Protein AF-A0A0F8YX44-F1 (afdb_monomer)

Secondary structure (DSSP, 8-state):
-B-TTS-B------SSHHHHHHHHT-TT---HHHHHHHTT--B------SSHHHHHHHHHHHHHHH--HHHHHT--S-----------

Nearest PDB structures (foldseek):
  1yd6-assembly1_D  TM=9.343E-01  e=4.261E-08  [Bacillus] caldotenax
  1yd6-assembly1_B  TM=9.563E-01  e=2.164E-07  [Bacillus] caldotenax
  1yd2-assembly1_A  TM=9.281E-01  e=3.872E-04  Thermotoga maritima
  1yd3-assembly1_A  TM=9.311E-01  e=4.786E-04  Thermotoga maritima
  1yd5-assembly1_A  TM=9.272E-01  e=9.039E-04  Thermotoga maritima

Radius of gyration: 14.83 Å; Cα contacts (8 Å, |Δi|>4): 76; chains: 1; bounding box: 30×36×45 Å

Mean predicted aligned error: 7.14 Å

Organism: NCBI:txid412755

pLDDT: mean 85.61, std 12.72, range [47.97, 97.06]

Foldseek 3Di:
DAFPVRADQDFDFDPDPVVVVVVLVDPPPPDPLSVVVSVRDPDDDDDDDPDPVVRVVVRVVVCVVRVHNSCVVVDDPPDPDDDDDDDD

Structure (mmCIF, N/CA/C/O backbone):
data_AF-A0A0F8YX44-F1
#
_entry.id   AF-A0A0F8YX44-F1
#
loop_
_atom_site.group_PDB
_atom_site.id
_atom_site.type_symbol
_atom_site.label_atom_id
_atom_site.label_alt_id
_atom_site.label_comp_id
_atom_site.label_asym_id
_atom_site.label_entity_id
_atom_site.label_seq_id
_atom_site.pdbx_PDB_ins_code
_atom_site.Cartn_x
_atom_site.Cartn_y
_atom_site.Cartn_z
_atom_site.occupancy
_atom_site.B_iso_or_equiv
_atom_site.auth_seq_id
_atom_site.auth_comp_id
_atom_site.auth_asym_id
_atom_site.auth_atom_id
_atom_site.pdbx_PDB_model_num
ATOM 1 N N . MET A 1 1 ? -2.547 0.908 -4.689 1.00 93.56 1 MET A N 1
ATOM 2 C CA . MET A 1 1 ? -1.686 1.204 -5.854 1.00 93.56 1 MET A CA 1
ATOM 3 C C . MET A 1 1 ? -1.591 -0.054 -6.681 1.00 93.56 1 MET A C 1
ATOM 5 O O . MET A 1 1 ? -1.347 -1.116 -6.099 1.00 93.56 1 MET A O 1
ATOM 9 N N . LEU A 1 2 ? -1.820 0.081 -7.981 1.00 96.31 2 LEU A N 1
ATOM 10 C CA . LEU A 1 2 ? -1.950 -1.017 -8.930 1.00 96.31 2 LEU A CA 1
ATOM 11 C C . LEU A 1 2 ? -0.869 -0.929 -10.011 1.00 96.31 2 LEU A C 1
ATOM 13 O O . LEU A 1 2 ? -0.408 0.173 -10.321 1.00 96.31 2 LEU A O 1
ATOM 17 N N . ASP A 1 3 ? -0.450 -2.078 -10.536 1.00 96.12 3 ASP A N 1
ATOM 18 C CA . ASP A 1 3 ? 0.374 -2.155 -11.748 1.00 96.12 3 ASP A CA 1
ATOM 19 C C . ASP A 1 3 ? -0.487 -2.131 -13.021 1.00 96.12 3 ASP A C 1
ATOM 21 O O . ASP A 1 3 ? -1.691 -1.889 -12.963 1.00 96.12 3 ASP A O 1
ATOM 25 N N . SER A 1 4 ? 0.145 -2.316 -14.181 1.00 97.06 4 SER A N 1
ATOM 26 C CA . SER A 1 4 ? -0.520 -2.284 -15.490 1.00 97.06 4 SER A CA 1
ATOM 27 C C . SER A 1 4 ? -1.495 -3.439 -15.718 1.00 97.06 4 SER A C 1
ATOM 29 O O . SER A 1 4 ? -2.287 -3.369 -16.652 1.00 97.06 4 SER A O 1
ATOM 31 N N . ASP A 1 5 ? -1.428 -4.482 -14.888 1.00 96.69 5 ASP A N 1
ATOM 32 C CA . ASP A 1 5 ? -2.294 -5.660 -14.951 1.00 96.69 5 ASP A CA 1
ATOM 33 C C . ASP A 1 5 ? -3.418 -5.582 -13.894 1.00 96.69 5 ASP A C 1
ATOM 35 O O . ASP A 1 5 ? -3.975 -6.607 -13.495 1.00 96.69 5 ASP A O 1
ATOM 39 N N . ASP A 1 6 ? -3.7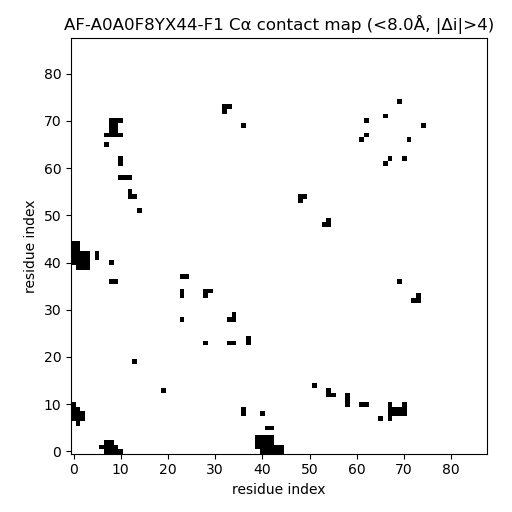12 -4.378 -13.382 1.00 95.81 6 ASP A N 1
ATOM 40 C CA . ASP A 1 6 ? -4.670 -4.105 -12.301 1.00 95.81 6 ASP A CA 1
ATOM 41 C C . ASP A 1 6 ? -4.386 -4.884 -11.002 1.00 95.81 6 ASP A C 1
ATOM 43 O O . ASP A 1 6 ? -5.265 -5.121 -10.163 1.00 95.81 6 ASP A O 1
ATOM 47 N N . LYS A 1 7 ? -3.132 -5.290 -10.774 1.00 96.44 7 LYS A N 1
ATOM 48 C CA . LYS A 1 7 ? -2.757 -6.030 -9.570 1.00 96.44 7 LYS A CA 1
ATOM 49 C C . LYS A 1 7 ? -2.328 -5.084 -8.462 1.00 96.44 7 LYS A C 1
ATOM 51 O O . LYS A 1 7 ? -1.504 -4.194 -8.644 1.00 96.44 7 LYS A O 1
ATOM 56 N N . VAL A 1 8 ? -2.817 -5.331 -7.246 1.00 96.56 8 VAL A N 1
ATOM 57 C CA . VAL A 1 8 ? -2.412 -4.562 -6.062 1.00 96.56 8 VAL A CA 1
ATOM 58 C C . VAL A 1 8 ? -0.942 -4.833 -5.728 1.00 96.56 8 VAL A C 1
ATOM 60 O O . VAL A 1 8 ? -0.579 -5.912 -5.255 1.00 96.56 8 VAL A O 1
ATOM 63 N N . ILE A 1 9 ? -0.098 -3.818 -5.912 1.00 95.56 9 ILE A N 1
ATOM 64 C CA . ILE A 1 9 ? 1.347 -3.896 -5.657 1.00 95.56 9 ILE A CA 1
ATOM 65 C C . ILE A 1 9 ? 1.769 -3.226 -4.345 1.00 95.56 9 ILE A C 1
ATOM 67 O O . ILE A 1 9 ? 2.778 -3.624 -3.753 1.00 95.56 9 ILE A O 1
ATOM 71 N N . TYR A 1 10 ? 0.981 -2.262 -3.855 1.00 94.69 10 TYR A N 1
ATOM 72 C CA . TYR A 1 10 ? 1.190 -1.601 -2.566 1.00 94.69 10 TYR A CA 1
ATOM 73 C C . TYR A 1 10 ? -0.116 -1.076 -1.950 1.00 94.69 10 TYR A C 1
ATOM 75 O O . TYR A 1 10 ? -0.971 -0.504 -2.639 1.00 94.69 10 TYR A O 1
ATOM 83 N N . VAL A 1 11 ? -0.226 -1.218 -0.630 1.00 94.38 11 VAL A N 1
ATOM 84 C CA . VAL A 1 11 ? -1.295 -0.702 0.233 1.00 94.38 11 VAL A CA 1
ATOM 85 C C . VAL A 1 11 ? -0.660 0.113 1.360 1.00 94.38 11 VAL A C 1
ATOM 87 O O . VAL A 1 11 ? 0.323 -0.316 1.961 1.00 94.38 11 VAL A O 1
ATOM 90 N N . GLY A 1 12 ? -1.223 1.278 1.675 1.00 92.25 12 GLY A N 1
ATOM 91 C CA . GLY A 1 12 ? -0.762 2.082 2.804 1.00 92.25 12 GLY A CA 1
ATOM 92 C C . GLY A 1 12 ? -1.841 3.018 3.336 1.00 92.25 12 GLY A C 1
ATOM 93 O O . GLY A 1 12 ? -2.661 3.513 2.566 1.00 92.25 12 GLY A O 1
ATOM 94 N N . LYS A 1 13 ? -1.811 3.310 4.637 1.00 92.62 13 LYS A N 1
ATOM 95 C CA . LYS A 1 13 ? -2.672 4.317 5.271 1.00 92.62 13 LYS A CA 1
ATOM 96 C C . LYS A 1 13 ? -2.046 5.714 5.278 1.00 92.62 13 LYS A C 1
ATOM 98 O O . LYS A 1 13 ? -0.823 5.884 5.250 1.00 92.62 13 LYS A O 1
ATOM 103 N N . ALA A 1 14 ? -2.885 6.741 5.402 1.00 91.25 14 ALA A N 1
ATOM 104 C CA . ALA A 1 14 ? -2.430 8.115 5.594 1.00 91.25 14 ALA A CA 1
ATOM 105 C C . ALA A 1 14 ? -3.445 8.967 6.359 1.00 91.25 14 ALA A C 1
ATOM 107 O O . ALA A 1 14 ? -4.628 8.938 6.049 1.00 91.25 14 ALA A O 1
ATOM 108 N N . LYS A 1 15 ? -2.958 9.817 7.276 1.00 89.75 15 LYS A N 1
ATOM 109 C CA . LYS A 1 15 ? -3.768 10.902 7.8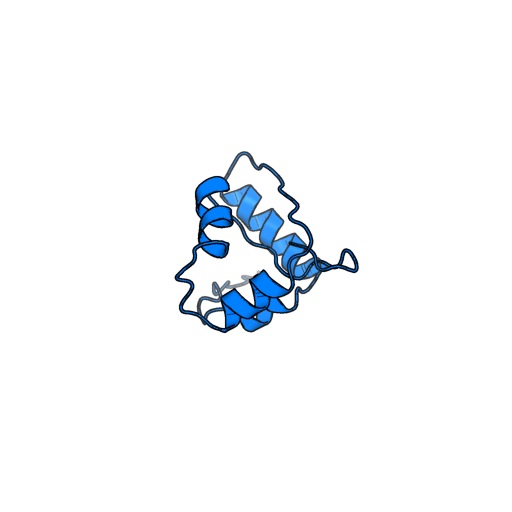68 1.00 89.75 15 LYS A CA 1
ATOM 110 C C . LYS A 1 15 ? -4.088 12.002 6.851 1.00 89.75 15 LYS A C 1
ATOM 112 O O . LYS A 1 15 ? -5.107 12.669 6.933 1.00 89.75 15 LYS A O 1
ATOM 117 N N . ASN A 1 16 ? -3.176 12.222 5.901 1.00 90.62 16 ASN A N 1
ATOM 118 C CA . ASN A 1 16 ? -3.335 13.188 4.821 1.00 90.62 16 ASN A CA 1
ATOM 119 C C . ASN A 1 16 ? -2.931 12.531 3.499 1.00 90.62 16 ASN A C 1
ATOM 121 O O . ASN A 1 16 ? -1.740 12.390 3.203 1.00 90.62 16 ASN A O 1
ATOM 125 N N . LEU A 1 17 ? -3.936 12.122 2.723 1.00 88.19 17 LEU A N 1
ATOM 126 C CA . LEU A 1 17 ? -3.760 11.417 1.453 1.00 88.19 17 LEU A CA 1
ATOM 127 C C . LEU A 1 17 ? -2.959 12.244 0.446 1.00 88.19 17 LEU A C 1
ATOM 129 O O . LEU A 1 17 ? -2.020 11.722 -0.148 1.00 88.19 17 LEU A O 1
ATOM 133 N N . LYS A 1 18 ? -3.240 13.549 0.330 1.00 89.00 18 LYS A N 1
ATOM 134 C CA . LYS A 1 18 ? -2.514 14.447 -0.580 1.00 89.00 18 LYS A CA 1
ATOM 135 C C . LYS A 1 18 ? -1.017 14.448 -0.276 1.00 89.00 18 LYS A C 1
ATOM 137 O O . LYS A 1 18 ? -0.213 14.173 -1.156 1.00 89.00 18 LYS A O 1
ATOM 142 N N . LYS A 1 19 ? -0.629 14.682 0.983 1.00 88.56 19 LYS A N 1
ATOM 143 C CA . LYS A 1 19 ? 0.788 14.658 1.389 1.00 88.56 19 LYS A CA 1
ATOM 144 C C . LYS A 1 19 ? 1.429 13.288 1.151 1.00 88.56 19 LYS A C 1
ATOM 146 O O . LYS A 1 19 ? 2.570 13.242 0.698 1.00 88.56 19 LYS A O 1
ATOM 151 N N . ARG A 1 20 ? 0.711 12.196 1.442 1.00 89.06 20 ARG A N 1
ATOM 152 C CA . ARG A 1 20 ? 1.198 10.821 1.256 1.00 89.06 20 ARG A CA 1
ATOM 153 C C . ARG A 1 20 ? 1.474 10.534 -0.216 1.00 89.06 20 ARG A C 1
ATOM 155 O O . ARG A 1 20 ? 2.604 10.206 -0.555 1.00 89.06 20 ARG A O 1
ATOM 162 N N . VAL A 1 21 ? 0.479 10.716 -1.078 1.00 87.75 21 VAL A N 1
ATOM 163 C CA . VAL A 1 21 ? 0.593 10.446 -2.516 1.00 87.75 21 VAL A CA 1
ATOM 164 C C . VAL A 1 21 ? 1.652 11.351 -3.140 1.00 87.75 21 VAL A C 1
ATOM 166 O O . VAL A 1 21 ? 2.582 10.853 -3.763 1.00 87.75 21 VAL A O 1
ATOM 169 N N . SER A 1 22 ? 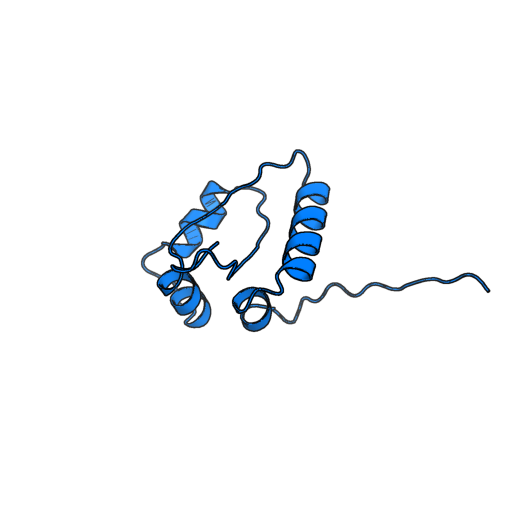1.612 12.663 -2.875 1.00 88.81 22 SER A N 1
ATOM 170 C CA . SER A 1 22 ? 2.599 13.603 -3.420 1.00 88.81 22 SER A CA 1
ATOM 171 C C . SER A 1 22 ? 4.039 13.298 -3.005 1.00 88.81 22 SER A C 1
ATOM 173 O O . SER A 1 22 ? 4.951 13.733 -3.695 1.00 88.81 22 SER A O 1
ATOM 175 N N . SER A 1 23 ? 4.277 12.595 -1.891 1.00 85.25 23 SER A N 1
ATOM 176 C CA . SER A 1 23 ? 5.640 12.254 -1.459 1.00 85.25 23 SER A CA 1
ATOM 177 C C . SER A 1 23 ? 6.327 11.230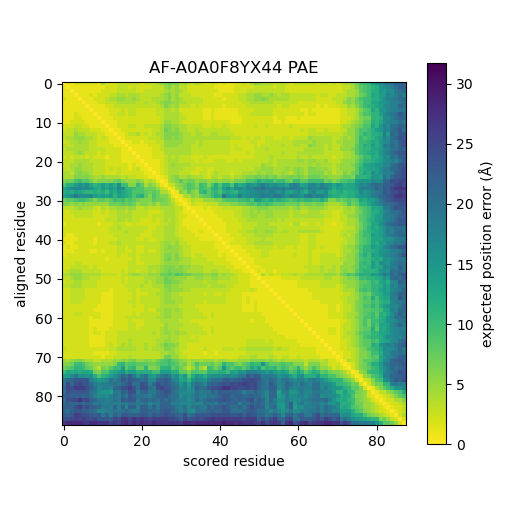 -2.367 1.00 85.25 23 SER A C 1
ATOM 179 O O . SER A 1 23 ? 7.541 11.305 -2.531 1.00 85.25 23 SER A O 1
ATOM 181 N N . TYR A 1 24 ? 5.556 10.344 -3.007 1.00 84.19 24 TYR A N 1
ATOM 182 C CA . TYR A 1 24 ? 6.069 9.338 -3.939 1.00 84.19 24 TYR A CA 1
ATOM 183 C C . TYR A 1 24 ? 6.518 9.943 -5.274 1.00 84.19 24 TYR A C 1
ATOM 185 O O . TYR A 1 24 ? 7.458 9.450 -5.884 1.00 84.19 24 TYR A O 1
ATOM 193 N N . PHE A 1 25 ? 5.897 11.044 -5.700 1.00 81.00 25 PHE A N 1
ATOM 194 C CA . PHE A 1 25 ? 6.140 11.670 -7.006 1.00 81.00 25 PHE A CA 1
ATOM 195 C C . PHE A 1 25 ? 7.070 12.889 -6.945 1.00 81.00 25 PHE A C 1
ATOM 197 O O . PHE A 1 25 ? 7.088 13.716 -7.855 1.00 81.00 25 PHE A O 1
ATOM 204 N N . ARG A 1 26 ? 7.835 13.047 -5.859 1.00 82.75 26 ARG A N 1
ATOM 205 C CA . ARG A 1 26 ? 8.850 14.106 -5.773 1.00 82.75 26 ARG A CA 1
ATOM 206 C C . ARG A 1 26 ? 10.066 13.735 -6.618 1.00 82.75 26 ARG A C 1
ATOM 208 O O . ARG A 1 26 ? 10.477 12.583 -6.653 1.00 82.75 26 ARG A O 1
ATOM 215 N N . SER A 1 27 ? 10.701 14.733 -7.218 1.00 66.75 27 SER A N 1
ATOM 216 C CA . SER A 1 27 ? 11.920 14.570 -8.022 1.00 66.75 27 SER A CA 1
ATOM 217 C C . SER A 1 27 ? 13.114 14.003 -7.236 1.00 66.75 27 SER A C 1
ATOM 219 O O . SER A 1 27 ? 13.948 13.313 -7.810 1.00 66.75 27 SER A O 1
ATOM 221 N N . ASN A 1 28 ? 13.171 14.222 -5.916 1.00 70.12 28 ASN A N 1
ATOM 222 C CA . ASN A 1 28 ? 14.292 13.818 -5.053 1.00 70.12 28 ASN A CA 1
ATOM 223 C C . ASN A 1 28 ? 13.989 12.584 -4.177 1.00 70.12 28 ASN A C 1
ATOM 225 O O . ASN A 1 28 ? 14.300 12.578 -2.985 1.00 70.12 28 ASN A O 1
ATOM 229 N N . VAL A 1 29 ? 13.366 11.531 -4.720 1.00 70.88 29 VAL A N 1
ATOM 230 C CA . VAL A 1 29 ? 13.221 10.259 -3.983 1.00 70.88 29 VAL A CA 1
ATOM 231 C C . VAL A 1 29 ? 14.573 9.540 -3.951 1.00 70.88 29 VAL A C 1
ATOM 233 O O . VAL A 1 29 ? 15.005 8.955 -4.944 1.00 70.88 29 VAL A O 1
ATOM 236 N N . THR A 1 30 ? 15.252 9.582 -2.803 1.00 69.25 30 THR A N 1
ATOM 237 C CA . THR A 1 30 ? 16.592 9.001 -2.602 1.00 69.25 30 THR A CA 1
ATOM 238 C C . THR A 1 30 ? 16.576 7.476 -2.469 1.00 69.25 30 THR A C 1
ATOM 240 O O . THR A 1 30 ? 17.530 6.820 -2.891 1.00 69.25 30 THR A O 1
ATOM 243 N N . ASP A 1 31 ? 15.477 6.891 -1.988 1.00 80.56 31 ASP A N 1
ATOM 244 C CA . ASP A 1 31 ? 15.340 5.444 -1.796 1.00 80.56 31 ASP A CA 1
ATOM 245 C C . ASP A 1 31 ? 15.040 4.690 -3.108 1.00 80.56 31 ASP A C 1
ATOM 247 O O . ASP A 1 31 ? 14.031 4.922 -3.780 1.00 80.56 31 ASP A O 1
ATOM 251 N N . GLY A 1 32 ? 15.915 3.742 -3.459 1.00 83.44 32 GLY A N 1
ATOM 252 C CA . GLY A 1 32 ? 15.788 2.917 -4.662 1.00 83.44 32 GLY A CA 1
ATOM 253 C C . GLY A 1 32 ? 14.563 2.004 -4.658 1.00 83.44 32 GLY A C 1
ATOM 254 O O . GLY A 1 32 ? 13.967 1.797 -5.715 1.00 83.44 32 GLY A O 1
ATOM 255 N N . LYS A 1 33 ? 14.131 1.512 -3.488 1.00 83.31 33 LYS A N 1
ATOM 256 C CA . LYS A 1 33 ? 12.932 0.664 -3.393 1.00 83.31 33 LYS A CA 1
ATOM 257 C C . LYS A 1 33 ? 11.667 1.468 -3.679 1.00 83.31 33 LYS A C 1
ATOM 259 O O . LYS A 1 33 ? 10.795 1.005 -4.410 1.00 83.31 33 LYS A O 1
ATOM 264 N N . THR A 1 34 ? 11.595 2.689 -3.155 1.00 85.31 34 THR A N 1
ATOM 265 C CA . THR A 1 34 ? 10.497 3.620 -3.438 1.00 85.31 34 THR A CA 1
ATOM 266 C C . THR A 1 34 ? 10.463 4.014 -4.916 1.00 85.31 34 THR A C 1
ATOM 268 O O . THR A 1 34 ? 9.389 3.998 -5.510 1.00 85.31 34 THR A O 1
ATOM 271 N N . ARG A 1 35 ? 11.613 4.284 -5.555 1.00 87.75 35 ARG A N 1
ATOM 272 C CA . ARG A 1 35 ? 11.649 4.531 -7.012 1.00 87.75 35 ARG A CA 1
ATOM 273 C C . ARG A 1 35 ? 11.129 3.338 -7.814 1.00 87.75 35 ARG A C 1
ATOM 275 O O . ARG A 1 35 ? 10.338 3.531 -8.729 1.00 87.75 35 ARG A O 1
ATOM 282 N N . ALA A 1 36 ? 11.528 2.123 -7.438 1.00 89.94 36 ALA A N 1
ATOM 283 C CA . ALA A 1 36 ? 11.054 0.900 -8.079 1.00 89.94 36 ALA A CA 1
ATOM 284 C C . ALA A 1 36 ? 9.557 0.645 -7.850 1.00 89.94 36 ALA A C 1
ATOM 286 O O . ALA A 1 36 ? 8.909 0.062 -8.710 1.00 89.94 36 ALA A O 1
ATOM 287 N N . LEU A 1 37 ? 8.990 1.051 -6.709 1.00 90.56 37 LEU A N 1
ATOM 288 C CA . LEU A 1 37 ? 7.538 1.053 -6.528 1.00 90.56 37 LEU A CA 1
ATOM 289 C C . LEU A 1 37 ? 6.900 2.024 -7.525 1.00 90.56 37 LEU A C 1
ATOM 291 O O . LEU A 1 37 ? 6.053 1.609 -8.304 1.00 90.56 37 LEU A O 1
ATOM 295 N N . VAL A 1 38 ? 7.340 3.285 -7.532 1.00 91.06 38 VAL A N 1
ATOM 296 C CA . VAL A 1 38 ? 6.736 4.354 -8.345 1.00 91.06 38 VAL A CA 1
ATOM 297 C C . VAL A 1 38 ? 6.784 4.048 -9.837 1.00 91.06 38 VAL A C 1
ATOM 299 O O . VAL A 1 38 ? 5.800 4.290 -10.524 1.00 91.06 38 VAL A O 1
ATOM 302 N N . SER A 1 39 ? 7.874 3.455 -10.329 1.00 91.81 39 SER A N 1
ATOM 303 C CA . SER A 1 39 ? 7.995 3.067 -11.739 1.00 91.81 39 SER A CA 1
ATOM 304 C C . SER A 1 39 ? 7.017 1.973 -12.175 1.00 91.81 39 SER A C 1
ATOM 306 O O . SER A 1 39 ? 6.839 1.787 -13.370 1.00 91.81 39 SER A O 1
ATOM 308 N N . ASN A 1 40 ? 6.434 1.223 -11.234 1.00 94.12 40 ASN A N 1
ATOM 309 C CA . ASN A 1 40 ? 5.478 0.149 -11.514 1.00 94.12 40 ASN A CA 1
ATOM 310 C C . ASN A 1 40 ? 4.030 0.536 -11.171 1.00 94.12 40 ASN A C 1
ATOM 312 O O . ASN A 1 40 ? 3.139 -0.289 -11.332 1.00 94.12 40 ASN A O 1
ATOM 316 N N . ILE A 1 41 ? 3.775 1.759 -10.692 1.00 94.06 41 ILE A N 1
ATOM 317 C CA . ILE A 1 41 ? 2.408 2.238 -10.458 1.00 94.06 41 ILE A CA 1
ATOM 318 C C . ILE A 1 41 ? 1.803 2.636 -11.802 1.00 94.06 41 ILE A C 1
ATOM 320 O O . ILE A 1 41 ? 2.300 3.556 -12.447 1.00 94.06 41 ILE A O 1
ATOM 324 N N . SER A 1 42 ? 0.704 1.987 -12.176 1.00 96.19 42 SER A N 1
ATOM 325 C CA . SER A 1 42 ? -0.153 2.421 -13.284 1.00 96.19 42 SER A CA 1
ATOM 326 C C . SER A 1 42 ? -1.404 3.139 -12.785 1.00 96.19 42 SER A C 1
ATOM 328 O O . SER A 1 42 ? -1.825 4.104 -13.415 1.00 96.19 42 SER A O 1
ATOM 330 N N . ASP A 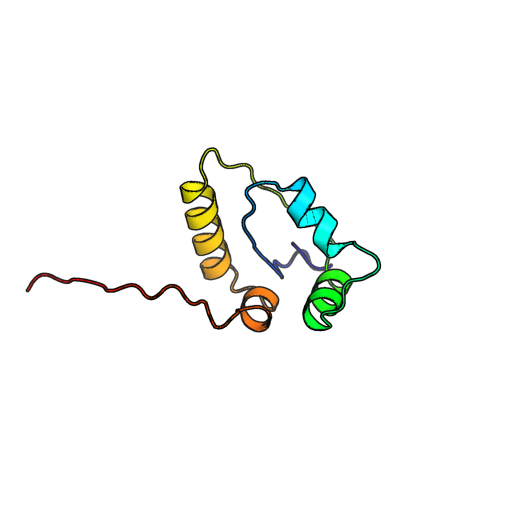1 43 ? -1.942 2.743 -11.623 1.00 95.06 43 ASP A N 1
ATOM 331 C CA . ASP A 1 43 ? -3.130 3.380 -11.043 1.00 95.06 43 ASP A CA 1
ATOM 332 C C . ASP A 1 43 ? -3.116 3.451 -9.498 1.00 95.06 43 ASP A C 1
ATOM 334 O O . ASP A 1 43 ? -2.373 2.741 -8.799 1.00 95.06 43 ASP A O 1
ATOM 338 N N . ILE A 1 44 ? -3.925 4.353 -8.933 1.00 93.69 44 ILE A N 1
ATOM 339 C CA . ILE A 1 44 ? -4.050 4.599 -7.494 1.00 93.69 44 ILE A CA 1
ATOM 340 C C . ILE A 1 44 ? -5.517 4.681 -7.064 1.00 93.69 44 ILE A C 1
ATOM 342 O O . ILE A 1 44 ? -6.131 5.745 -7.087 1.00 93.69 44 ILE A O 1
ATOM 346 N N . ASP A 1 45 ? -5.990 3.593 -6.461 1.00 94.69 45 ASP A N 1
ATOM 347 C CA . ASP A 1 45 ? -7.233 3.593 -5.690 1.00 94.69 45 ASP A CA 1
ATOM 348 C C . ASP A 1 45 ? -7.091 4.223 -4.302 1.00 94.69 45 ASP A C 1
ATOM 350 O O . ASP A 1 45 ? -6.105 4.012 -3.582 1.00 94.69 45 ASP A O 1
ATOM 354 N N . ILE A 1 46 ? -8.134 4.953 -3.897 1.00 93.69 46 ILE A N 1
ATOM 355 C CA . ILE A 1 46 ? -8.231 5.627 -2.602 1.00 93.69 46 ILE A CA 1
ATOM 356 C C . ILE A 1 46 ? -9.580 5.309 -1.953 1.00 93.69 46 ILE A C 1
ATOM 358 O O . ILE A 1 46 ? -10.635 5.491 -2.552 1.00 93.69 46 ILE A O 1
ATOM 362 N N . THR A 1 47 ? -9.546 4.918 -0.680 1.00 94.19 47 THR A N 1
ATOM 363 C CA . THR A 1 47 ? -10.741 4.755 0.158 1.00 94.19 47 THR A CA 1
ATOM 364 C C . THR A 1 47 ? -10.664 5.708 1.345 1.00 94.19 47 THR A C 1
ATOM 366 O O . THR A 1 47 ? -9.665 5.728 2.065 1.00 94.19 47 THR A O 1
ATOM 369 N N . LEU A 1 48 ? -11.711 6.513 1.544 1.00 95.19 48 LEU A N 1
ATOM 370 C CA . LEU A 1 48 ? -11.827 7.405 2.697 1.00 95.19 48 LEU A CA 1
ATOM 371 C C . LEU A 1 48 ? -12.344 6.627 3.912 1.00 95.19 48 LEU A C 1
ATOM 373 O O . LEU A 1 48 ? -13.271 5.830 3.795 1.00 95.19 48 LEU A O 1
ATOM 377 N N . THR A 1 49 ? -11.756 6.886 5.078 1.00 93.69 49 THR A N 1
ATOM 378 C CA . THR A 1 49 ? -12.183 6.334 6.371 1.00 93.69 49 THR A CA 1
ATOM 379 C C . THR A 1 49 ? -12.413 7.471 7.359 1.00 93.69 49 THR A C 1
ATOM 381 O O . THR A 1 49 ? -11.767 8.516 7.259 1.00 93.69 49 THR A O 1
ATOM 384 N N . ASN A 1 50 ? -13.297 7.272 8.335 1.00 93.69 50 ASN A N 1
ATOM 385 C CA . ASN A 1 50 ? -13.666 8.318 9.289 1.00 93.69 50 ASN A CA 1
ATOM 386 C C . ASN A 1 50 ? -12.661 8.429 10.437 1.00 93.69 50 ASN A C 1
ATOM 388 O O . ASN A 1 50 ? -12.499 9.497 11.025 1.00 93.69 50 ASN A O 1
ATOM 392 N N . THR A 1 51 ? -11.969 7.332 10.756 1.00 94.31 51 THR A N 1
ATOM 393 C CA . THR A 1 51 ? -10.985 7.292 11.844 1.00 94.31 51 THR A CA 1
ATOM 394 C C . THR A 1 51 ? -9.650 6.692 11.409 1.00 94.31 51 THR A C 1
ATOM 396 O O . THR A 1 51 ? -9.552 5.952 10.427 1.00 94.31 51 THR A O 1
ATOM 399 N N . GLU A 1 52 ? -8.591 6.981 12.169 1.00 91.75 52 GLU A N 1
ATOM 400 C CA . GLU A 1 52 ? -7.281 6.351 11.954 1.00 91.75 52 GLU A CA 1
ATOM 401 C C . GLU A 1 52 ? -7.305 4.842 12.225 1.00 91.75 52 GLU A C 1
ATOM 403 O O . GLU A 1 52 ? -6.564 4.094 11.585 1.00 91.75 52 GLU A O 1
ATOM 408 N N . THR A 1 53 ? -8.150 4.397 13.158 1.00 92.56 53 THR A N 1
ATOM 409 C CA . THR A 1 53 ? -8.320 2.981 13.499 1.00 92.56 53 THR A CA 1
ATOM 410 C C . THR A 1 53 ? -8.959 2.215 12.348 1.00 92.56 53 THR A C 1
ATOM 412 O O . THR A 1 53 ? -8.470 1.151 11.981 1.00 92.56 53 THR A O 1
ATOM 415 N N . GLU A 1 54 ? -9.995 2.771 11.719 1.00 94.31 54 GLU A N 1
ATOM 416 C CA . GLU A 1 54 ? -10.596 2.190 10.513 1.00 94.31 54 GLU A CA 1
ATOM 417 C C . GLU A 1 54 ? -9.583 2.092 9.370 1.00 94.31 54 GLU A C 1
ATOM 419 O O . GLU A 1 54 ? -9.465 1.034 8.754 1.00 94.31 54 GLU A O 1
ATOM 424 N N . ALA A 1 55 ? -8.802 3.153 9.129 1.00 93.56 55 ALA A N 1
ATOM 425 C CA . ALA A 1 55 ? -7.743 3.137 8.119 1.00 93.56 55 ALA A CA 1
ATOM 426 C C . ALA A 1 55 ? -6.723 2.020 8.378 1.00 93.56 55 ALA A C 1
ATOM 428 O O . ALA A 1 55 ? -6.290 1.340 7.450 1.00 93.56 55 ALA A O 1
ATOM 429 N N . LEU A 1 56 ? -6.343 1.828 9.646 1.00 91.50 56 LEU A N 1
ATOM 430 C CA . LEU A 1 56 ? -5.406 0.790 10.068 1.00 91.50 56 LEU A CA 1
ATOM 431 C C . LEU A 1 56 ? -5.981 -0.620 9.864 1.00 91.50 56 LEU A C 1
ATOM 433 O O . LEU A 1 56 ? -5.286 -1.497 9.352 1.00 91.50 56 LEU A O 1
ATOM 437 N N . LEU A 1 57 ? -7.239 -0.844 10.250 1.00 93.19 57 LEU A N 1
ATOM 438 C CA . LEU A 1 57 ? -7.914 -2.132 10.075 1.00 93.19 57 LEU A CA 1
ATOM 439 C C . LEU A 1 57 ? -8.089 -2.468 8.592 1.00 93.19 57 LEU A C 1
ATOM 441 O O . LEU A 1 57 ? -7.794 -3.589 8.175 1.00 93.19 57 LEU A O 1
ATOM 445 N N . LEU A 1 58 ? -8.516 -1.491 7.787 1.00 9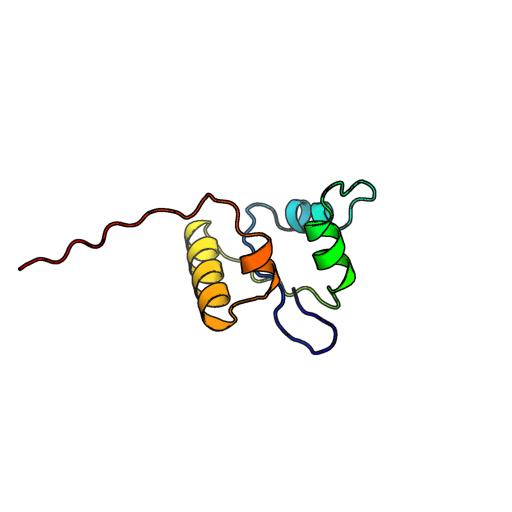5.00 58 LEU A N 1
ATOM 446 C CA . LEU A 1 58 ? -8.665 -1.651 6.346 1.00 95.00 58 LEU A CA 1
ATOM 447 C C . LEU A 1 58 ? -7.320 -1.974 5.687 1.00 95.00 58 LEU A C 1
ATOM 449 O O . LEU A 1 58 ? -7.225 -2.964 4.969 1.00 95.00 58 LEU A O 1
ATOM 453 N N . GLU A 1 59 ? -6.268 -1.205 5.979 1.00 94.62 59 GLU A N 1
ATOM 454 C CA . GLU A 1 59 ? -4.909 -1.479 5.496 1.00 94.62 59 GLU A CA 1
ATOM 455 C C . GLU A 1 59 ? -4.477 -2.911 5.837 1.00 94.62 59 GLU A C 1
ATOM 457 O O . GLU A 1 59 ? -4.035 -3.649 4.955 1.00 94.62 59 GLU A O 1
ATOM 462 N N . ASN A 1 60 ? -4.645 -3.332 7.094 1.00 92.25 60 ASN A N 1
ATOM 463 C CA . ASN A 1 60 ? -4.258 -4.668 7.535 1.00 92.25 60 ASN A CA 1
ATOM 464 C C . ASN A 1 60 ? -5.004 -5.770 6.769 1.00 92.25 60 ASN A C 1
ATOM 466 O O . ASN A 1 60 ? -4.384 -6.731 6.309 1.00 92.25 60 ASN A O 1
ATOM 470 N N . ASN A 1 61 ? -6.317 -5.611 6.595 1.00 95.69 61 ASN A N 1
ATOM 471 C CA . ASN A 1 61 ? -7.151 -6.553 5.856 1.00 95.69 61 ASN A CA 1
ATOM 472 C C . ASN A 1 61 ? -6.739 -6.639 4.382 1.00 95.69 61 ASN A C 1
ATOM 474 O O . ASN A 1 61 ? -6.620 -7.737 3.841 1.00 95.69 61 ASN A O 1
ATOM 478 N N . LEU A 1 62 ? -6.461 -5.502 3.740 1.00 95.12 62 LEU A N 1
ATOM 479 C CA . LEU A 1 62 ? -6.039 -5.455 2.340 1.00 95.12 62 LEU A CA 1
ATOM 480 C C . LEU A 1 62 ? -4.634 -6.040 2.134 1.00 95.12 62 LEU A C 1
ATOM 482 O O . LEU A 1 62 ? -4.421 -6.783 1.177 1.00 95.12 62 LEU A O 1
ATOM 486 N N . ILE A 1 63 ? -3.689 -5.778 3.043 1.00 93.75 63 ILE A N 1
ATOM 487 C CA . ILE A 1 63 ? -2.350 -6.387 2.999 1.00 93.75 63 ILE A CA 1
ATOM 488 C C . ILE A 1 63 ? -2.448 -7.905 3.163 1.00 93.75 63 ILE A C 1
ATO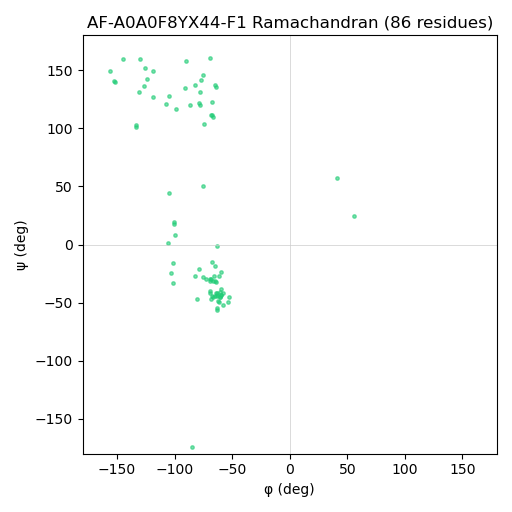M 490 O O . ILE A 1 63 ? -1.811 -8.636 2.410 1.00 93.75 63 ILE A O 1
ATOM 494 N N . LYS A 1 64 ? -3.259 -8.394 4.109 1.00 90.94 64 LYS A N 1
ATOM 495 C CA . LYS A 1 64 ? -3.477 -9.836 4.302 1.00 90.94 64 LYS A CA 1
ATOM 496 C C . LYS A 1 64 ? -4.127 -10.489 3.084 1.00 90.94 64 LYS A C 1
ATOM 498 O O . LYS A 1 64 ? -3.718 -11.582 2.706 1.00 90.94 64 LYS A O 1
ATOM 503 N N . LYS A 1 65 ? -5.114 -9.821 2.479 1.00 94.81 65 LYS A N 1
ATOM 504 C CA . LYS A 1 65 ? -5.858 -10.320 1.318 1.00 94.81 65 LYS A CA 1
ATOM 505 C C . LYS A 1 65 ? -4.996 -10.399 0.059 1.00 94.81 65 LYS A C 1
ATOM 507 O O . LYS A 1 65 ? -5.052 -11.402 -0.641 1.00 94.81 65 LYS A O 1
ATOM 512 N N . TYR A 1 66 ? -4.234 -9.349 -0.240 1.00 95.31 66 TYR A N 1
ATOM 513 C CA . TYR A 1 66 ? -3.525 -9.229 -1.519 1.00 95.31 66 TYR A CA 1
ATOM 514 C C . TYR A 1 66 ? -2.037 -9.571 -1.449 1.00 95.31 66 TYR A C 1
ATOM 516 O O . TYR A 1 66 ? -1.420 -9.769 -2.490 1.00 95.31 66 TYR A O 1
ATOM 524 N N . GLN A 1 67 ? -1.457 -9.619 -0.246 1.00 93.12 67 GLN A N 1
ATOM 525 C CA . GLN A 1 67 ? -0.026 -9.828 0.003 1.00 93.12 67 GLN A CA 1
ATOM 526 C C . GLN A 1 67 ? 0.880 -9.059 -0.980 1.00 93.12 67 GLN A C 1
ATOM 528 O O . GLN A 1 67 ? 1.694 -9.660 -1.687 1.00 93.12 67 GLN A O 1
ATOM 533 N N . PRO A 1 68 ? 0.741 -7.722 -1.066 1.00 94.50 68 PRO A N 1
ATOM 534 C CA . PRO A 1 68 ? 1.362 -6.960 -2.138 1.00 94.50 68 PRO A CA 1
ATOM 535 C C . PRO A 1 68 ? 2.889 -7.023 -2.056 1.00 94.50 68 PRO A C 1
ATOM 537 O O . PRO A 1 68 ? 3.480 -6.849 -0.985 1.00 94.50 68 PRO A O 1
ATOM 540 N N . ARG A 1 69 ? 3.544 -7.207 -3.207 1.00 92.06 69 ARG A N 1
ATOM 541 C CA . ARG A 1 69 ? 5.002 -7.387 -3.304 1.00 92.06 69 ARG A CA 1
ATOM 542 C C . ARG A 1 69 ? 5.782 -6.280 -2.591 1.00 92.06 69 ARG A C 1
ATOM 544 O O . ARG A 1 69 ? 6.724 -6.569 -1.852 1.00 92.06 69 ARG A O 1
ATOM 551 N N . TYR A 1 70 ? 5.401 -5.015 -2.781 1.00 91.50 70 TYR A N 1
ATOM 552 C CA . TYR A 1 70 ? 6.147 -3.900 -2.196 1.00 91.50 70 TYR A CA 1
ATOM 553 C C . TYR A 1 70 ? 5.845 -3.692 -0.715 1.00 91.50 70 TYR A C 1
ATOM 555 O O . TYR A 1 70 ? 6.702 -3.163 -0.020 1.00 91.50 70 TYR A O 1
ATOM 563 N N . ASN A 1 71 ? 4.713 -4.162 -0.180 1.00 90.69 71 ASN A N 1
ATOM 564 C CA . ASN A 1 71 ? 4.485 -4.143 1.270 1.00 90.69 71 ASN A CA 1
ATOM 565 C C . ASN A 1 71 ? 5.451 -5.057 2.029 1.00 90.69 71 ASN A C 1
ATOM 567 O O . ASN A 1 71 ? 5.741 -4.773 3.185 1.00 90.69 71 ASN A O 1
ATOM 571 N N . ILE A 1 72 ? 5.957 -6.118 1.392 1.00 81.38 72 ILE A N 1
ATOM 572 C CA . ILE A 1 72 ? 6.970 -7.015 1.967 1.00 81.38 72 ILE A CA 1
ATOM 573 C C . ILE A 1 72 ? 8.365 -6.390 1.827 1.00 81.38 72 ILE A C 1
ATOM 575 O O . ILE A 1 72 ? 9.113 -6.322 2.796 1.00 81.38 72 ILE A O 1
ATOM 579 N N . LEU A 1 73 ? 8.702 -5.882 0.635 1.00 74.00 73 LEU A N 1
ATOM 580 C CA . LEU A 1 73 ? 10.019 -5.292 0.338 1.00 74.00 73 LEU A CA 1
ATOM 581 C C . LEU A 1 73 ? 10.288 -3.969 1.073 1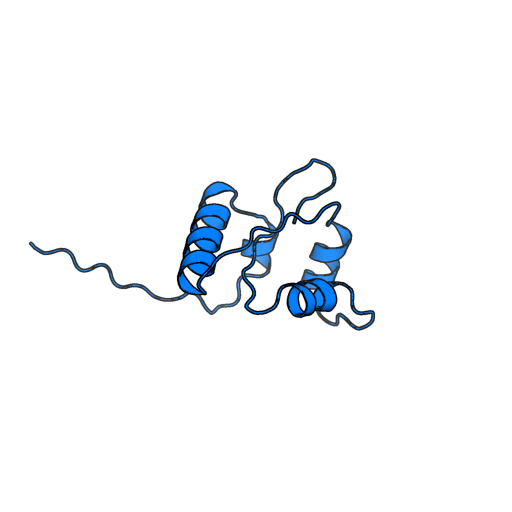.00 74.00 73 LEU A C 1
ATOM 583 O O . LEU A 1 73 ? 11.448 -3.636 1.348 1.00 74.00 73 LEU A O 1
ATOM 587 N N . LEU A 1 74 ? 9.218 -3.215 1.348 1.00 67.94 74 LEU A N 1
ATOM 588 C CA . LEU A 1 74 ? 9.216 -1.948 2.085 1.00 67.94 74 LEU A CA 1
ATOM 589 C C . LEU A 1 74 ? 8.798 -2.127 3.549 1.00 67.94 74 LEU A C 1
ATOM 591 O O . LEU A 1 74 ? 8.567 -1.133 4.240 1.00 67.94 74 LEU A O 1
ATOM 595 N N . ARG A 1 75 ? 8.663 -3.371 4.024 1.00 66.00 75 ARG A N 1
ATOM 596 C CA . ARG A 1 75 ? 8.427 -3.635 5.438 1.00 66.00 75 ARG A CA 1
ATOM 597 C C . ARG A 1 75 ? 9.681 -3.224 6.202 1.00 66.00 75 ARG A C 1
ATOM 599 O O . ARG A 1 75 ? 10.730 -3.838 6.057 1.00 66.00 75 ARG A O 1
ATOM 606 N N . ASP A 1 76 ? 9.560 -2.145 6.960 1.00 58.28 76 ASP A N 1
ATOM 607 C CA . ASP A 1 76 ? 10.537 -1.761 7.974 1.00 58.28 76 ASP A CA 1
ATOM 608 C C . ASP A 1 76 ? 10.470 -2.773 9.136 1.00 58.28 76 ASP A C 1
ATOM 610 O O . ASP A 1 76 ? 9.433 -3.420 9.336 1.00 58.28 76 ASP A O 1
ATOM 614 N N . ASP A 1 77 ? 11.515 -2.859 9.960 1.00 49.72 77 ASP A N 1
ATOM 615 C CA . ASP A 1 77 ? 11.586 -3.766 11.125 1.00 49.72 77 ASP A CA 1
ATOM 616 C C . ASP A 1 77 ? 10.525 -3.440 12.205 1.00 49.72 77 ASP A C 1
ATOM 618 O O . ASP A 1 77 ? 10.367 -4.145 13.202 1.00 49.72 77 ASP A O 1
ATOM 622 N N . LYS A 1 78 ? 9.721 -2.395 11.976 1.00 47.97 78 LYS A N 1
ATOM 623 C CA . LYS A 1 78 ? 8.590 -1.913 12.783 1.00 47.97 78 LYS A CA 1
ATOM 624 C C . LYS A 1 78 ? 7.346 -2.795 12.643 1.00 47.97 78 LYS A C 1
ATOM 626 O O . LYS A 1 78 ? 6.240 -2.317 12.390 1.00 47.97 78 LYS A O 1
ATOM 631 N N . SER A 1 79 ? 7.521 -4.100 12.809 1.00 52.53 79 SER A N 1
ATOM 632 C CA . SER A 1 79 ? 6.399 -5.011 13.030 1.00 52.53 79 SER A CA 1
ATOM 633 C C . SER A 1 79 ? 5.807 -4.690 14.405 1.00 52.53 79 SER A C 1
ATOM 635 O O . SER A 1 79 ? 6.536 -4.726 15.389 1.00 52.53 79 SER A O 1
ATOM 637 N N . TYR A 1 80 ? 4.518 -4.359 14.494 1.00 52.06 80 TYR A N 1
ATOM 638 C CA . TYR A 1 80 ? 3.854 -4.177 15.787 1.00 52.06 80 TYR A CA 1
ATOM 639 C C . TYR A 1 80 ? 3.751 -5.540 16.485 1.00 52.06 80 TYR A C 1
ATOM 641 O O . TYR A 1 80 ? 3.020 -6.402 15.984 1.00 52.06 80 TYR A O 1
ATOM 649 N N . PRO A 1 81 ? 4.470 -5.782 17.597 1.00 57.16 81 PRO A N 1
ATOM 650 C CA . PRO A 1 81 ? 4.282 -7.012 18.346 1.00 57.16 81 PRO A CA 1
ATOM 651 C C . PRO A 1 81 ? 2.857 -7.019 18.907 1.00 57.16 81 PRO A C 1
ATOM 653 O O . PRO A 1 81 ? 2.382 -6.007 19.424 1.00 57.16 81 PRO A O 1
ATOM 656 N N . TYR A 1 82 ? 2.169 -8.152 18.803 1.00 57.00 82 TYR A N 1
ATOM 657 C CA . TYR A 1 82 ? 0.909 -8.375 19.503 1.00 57.00 82 TYR A CA 1
ATOM 658 C C . TYR A 1 82 ? 1.032 -9.638 20.350 1.00 57.00 82 TYR A C 1
ATOM 660 O O . TYR A 1 82 ? 1.681 -10.605 19.952 1.00 57.00 82 TYR A O 1
ATOM 668 N N . ILE A 1 83 ? 0.428 -9.599 21.534 1.00 71.44 83 ILE A N 1
ATOM 669 C CA . ILE A 1 83 ? 0.351 -10.727 22.458 1.00 71.44 83 ILE A CA 1
ATOM 670 C C . ILE A 1 83 ? -1.091 -11.223 22.413 1.00 71.44 83 ILE A C 1
ATOM 672 O O . ILE A 1 83 ? -2.020 -10.458 22.672 1.00 71.44 83 ILE A O 1
ATOM 676 N N . LEU A 1 84 ? -1.273 -12.491 22.052 1.00 77.94 84 LEU A N 1
ATOM 677 C CA . LEU A 1 84 ? -2.550 -13.182 22.168 1.00 77.94 84 LEU A CA 1
ATOM 678 C C . LEU A 1 84 ? -2.645 -13.768 23.579 1.00 77.94 84 LEU A C 1
ATOM 680 O O . LEU A 1 84 ? -1.816 -14.591 23.958 1.00 77.94 84 LEU A O 1
ATOM 684 N N . LEU A 1 85 ? -3.654 -13.352 24.341 1.00 75.31 85 LEU A N 1
ATOM 685 C CA . LEU A 1 85 ? -3.990 -13.966 25.623 1.00 75.31 85 LEU A CA 1
ATOM 686 C C . LEU A 1 85 ? -5.149 -14.939 25.404 1.00 75.31 85 LEU A C 1
ATOM 688 O O . LEU A 1 85 ? -6.243 -14.525 25.023 1.00 75.31 85 LEU A O 1
ATOM 692 N N . THR A 1 86 ? -4.908 -16.225 25.641 1.00 79.75 86 THR A N 1
ATOM 693 C CA . THR A 1 86 ? -5.946 -17.259 25.688 1.00 79.75 86 THR A CA 1
ATOM 694 C C . THR A 1 86 ? -6.187 -17.639 27.145 1.00 79.75 86 THR A C 1
ATOM 696 O O . THR A 1 86 ? -5.232 -17.945 27.858 1.00 79.75 86 THR A O 1
ATOM 699 N N . ALA A 1 87 ? -7.442 -17.613 27.597 1.00 73.25 87 ALA A N 1
ATOM 700 C CA . ALA A 1 87 ? -7.809 -18.181 28.892 1.00 73.25 87 ALA A CA 1
ATOM 701 C C . ALA A 1 87 ? -7.885 -19.712 28.762 1.00 73.25 87 ALA A C 1
ATOM 703 O O . ALA A 1 87 ? -8.477 -20.206 27.800 1.00 73.25 87 ALA A O 1
ATOM 704 N N . HIS A 1 88 ? -7.240 -20.420 29.692 1.00 58.16 88 HIS A N 1
ATOM 705 C CA . HIS A 1 88 ? -7.346 -21.870 29.864 1.00 58.16 88 HIS A CA 1
ATOM 706 C C . HIS A 1 88 ? -8.533 -22.224 30.758 1.00 58.16 88 HIS A C 1
ATOM 708 O O . HIS A 1 88 ? -8.789 -21.450 31.709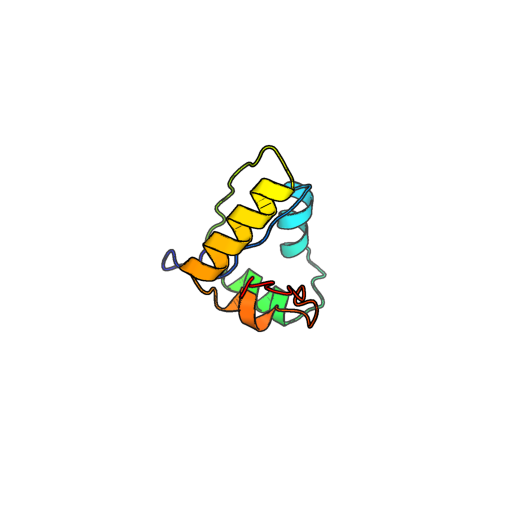 1.00 58.16 88 HIS A O 1
#

Solvent-accessible surface area (backbone atoms only — not comparable to full-atom values): 5666 Å² total; per-residue (Å²): 54,18,27,88,82,73,42,61,36,38,77,78,74,65,99,47,58,68,64,53,57,55,59,71,73,43,93,80,66,82,51,67,68,60,50,58,50,55,76,47,53,65,46,75,78,85,83,90,62,96,44,73,65,54,34,50,52,50,40,52,52,50,42,69,73,62,60,22,65,47,50,62,76,65,54,62,93,79,67,82,86,81,82,88,86,79,88,131

Sequence (88 aa):
MLDSDDKVIYVGKAKNLKKRVSSYFRSNVTDGKTRALVSNISDIDITLTNTETEALLLENNLIKKYQPRYNILLRDDKSYPYILLTAH

InterPro domains:
  IPR000305 GIY-YIG endonuclease [PF01541] (2-71)
  IPR000305 GIY-YIG endonuclease [PS50164] (1-72)
  IPR000305 GIY-YIG endonuclease [SM00465] (1-76)
  IPR035901 GIY-YIG endonuclease superfamily [G3DSA:3.40.1440.10] (1-80)
  IPR035901 GIY-YIG endonuclease superfamily [SSF82771] (2-78)
  IPR047296 UvrC/Cho-like, GIY-YIG domain [cd10434] (1-72)
  IPR050066 UvrABC system protein C [PTHR30562] (1-87)